Protein AF-A0A3M4YU22-F1 (afdb_monomer_lite)

Secondary structure (DSSP, 8-state):
------------EE-GGGT--SS-TTTTTTS-HHHHHHHHHHHT--EEE--TTS-SSHHHHHHHHGGGT-EEEE------TTTS-HHHHHHHHHHHHHHHHHHB--S----

Radius of gyration: 16.85 Å; chains: 1; bounding box: 40×56×39 Å

Sequence (111 aa):
MPVSISTPRIRIGINPISWSNDDLPALGGETPLSTALSEGKAIGYEGFELNGKFPKDAKGVGDVLRPYDLALVSGWYSSHLARRSVAEEIEAITPACAIARREWRFGTGVR

Organism: Pseudomonas savastanoi pv. glycinea (NCBI:txid318)

InterPro domains:
  IPR036237 Xylose isomerase-like superfamily [SSF51658] (10-101)

Foldseek 3Di:
DDDPPPDPDDAAEEELVVQADPVDRVRNVVPAPVNSLQVCLVVPHQAYEDDPRFDLAQVRNCVSNVVSNHAHDYYDDDFDVVPDPPVVRCVVCVSVVNNCVPGVPPDDDDD

Structure (mmCIF, N/CA/C/O backbone):
data_AF-A0A3M4YU22-F1
#
_entry.id   AF-A0A3M4YU22-F1
#
loop_
_atom_site.group_PDB
_atom_site.id
_atom_site.type_symbol
_atom_site.label_atom_id
_atom_site.label_alt_id
_atom_site.label_comp_id
_atom_site.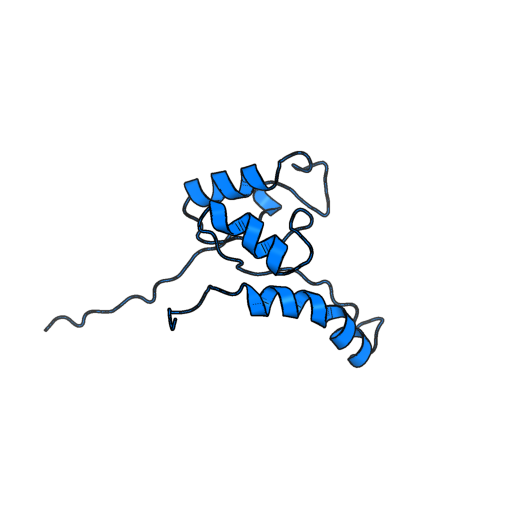label_asym_id
_atom_site.label_entity_id
_atom_site.label_seq_id
_atom_site.pdbx_PDB_ins_code
_atom_site.Cartn_x
_atom_site.Cartn_y
_atom_site.Cartn_z
_atom_site.occupancy
_atom_site.B_iso_or_equiv
_atom_site.auth_seq_id
_atom_site.auth_comp_id
_atom_site.auth_asym_id
_atom_site.auth_atom_id
_atom_site.pdbx_PDB_model_num
ATOM 1 N N . MET A 1 1 ? -23.860 -39.605 5.922 1.00 48.16 1 MET A N 1
ATOM 2 C CA . MET A 1 1 ? -22.896 -38.673 6.544 1.00 48.16 1 MET A CA 1
ATOM 3 C C . MET A 1 1 ? -22.903 -37.391 5.725 1.00 48.16 1 MET A C 1
ATOM 5 O O . MET A 1 1 ? -22.686 -37.513 4.524 1.00 48.16 1 MET A O 1
ATOM 9 N N . PRO A 1 2 ? -23.216 -36.206 6.279 1.00 61.44 2 PRO A N 1
ATOM 10 C CA . PRO A 1 2 ? -23.089 -34.977 5.509 1.00 61.44 2 PRO A CA 1
ATOM 11 C C . PRO A 1 2 ? -21.600 -34.690 5.286 1.00 61.44 2 PRO A C 1
ATOM 13 O O . PRO A 1 2 ? -20.794 -34.780 6.211 1.00 61.44 2 PRO A O 1
ATOM 16 N N . VAL A 1 3 ? -21.233 -34.391 4.044 1.00 57.88 3 VAL A N 1
ATOM 17 C CA . VAL A 1 3 ? -19.887 -33.932 3.698 1.00 57.88 3 VAL A CA 1
ATOM 18 C C . VAL A 1 3 ? -19.752 -32.506 4.227 1.00 57.88 3 VAL A C 1
ATOM 20 O O . VAL A 1 3 ? -20.460 -31.609 3.776 1.00 57.88 3 VAL A O 1
ATOM 23 N N . SER A 1 4 ? -18.875 -32.296 5.208 1.00 64.12 4 SER A N 1
ATOM 24 C CA . SER A 1 4 ? -18.523 -30.954 5.676 1.00 64.12 4 SER A CA 1
ATOM 25 C C . SER A 1 4 ? -17.683 -30.269 4.602 1.00 64.12 4 SER A C 1
ATOM 27 O O . SER A 1 4 ? -16.483 -30.519 4.494 1.00 64.12 4 SER A O 1
ATOM 29 N N . ILE A 1 5 ? -18.305 -29.412 3.795 1.00 60.44 5 ILE A N 1
ATOM 30 C CA . ILE A 1 5 ? -17.576 -28.532 2.882 1.00 60.44 5 ILE A CA 1
ATOM 31 C C . ILE A 1 5 ? -16.942 -27.435 3.739 1.00 60.44 5 ILE A C 1
ATOM 33 O O . ILE A 1 5 ? -17.612 -26.511 4.192 1.00 60.44 5 ILE A O 1
ATOM 37 N N . SER A 1 6 ? -15.640 -27.555 3.993 1.00 66.06 6 SER A N 1
ATOM 38 C CA . SER A 1 6 ? -14.838 -26.447 4.510 1.00 66.06 6 SER A CA 1
ATOM 39 C C . SER A 1 6 ? -14.727 -25.400 3.405 1.00 66.06 6 SER A C 1
ATOM 41 O O . SER A 1 6 ? -13.841 -25.500 2.556 1.00 66.06 6 SER A O 1
ATOM 43 N N . THR A 1 7 ? -15.607 -24.401 3.391 1.00 61.25 7 THR A N 1
ATOM 44 C CA . THR A 1 7 ? -15.439 -23.246 2.504 1.00 61.25 7 THR A CA 1
ATOM 45 C C . THR A 1 7 ? -14.067 -22.620 2.781 1.00 61.25 7 THR A C 1
A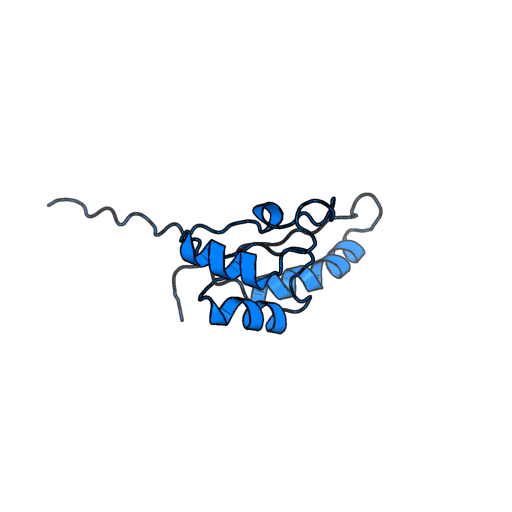TOM 47 O O . THR A 1 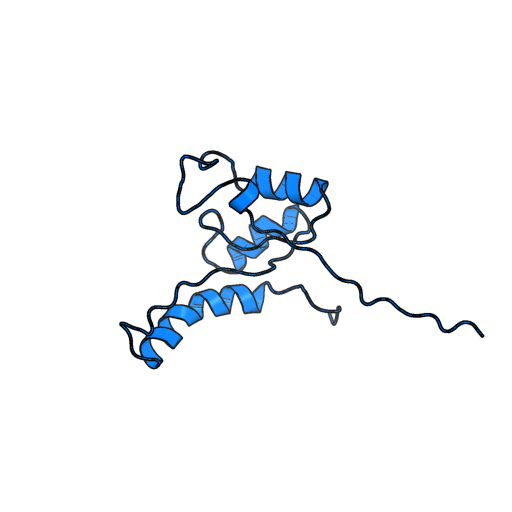7 ? -13.780 -22.305 3.942 1.00 61.25 7 THR A O 1
ATOM 50 N N . PRO A 1 8 ? -13.184 -22.467 1.775 1.00 61.75 8 PRO A N 1
ATOM 51 C CA . PRO A 1 8 ? -11.903 -21.817 1.995 1.00 61.75 8 PRO A CA 1
ATOM 52 C C . PRO A 1 8 ? -12.146 -20.414 2.550 1.00 61.75 8 PRO A C 1
ATOM 54 O O . PRO A 1 8 ? -13.006 -19.680 2.064 1.00 61.75 8 PRO A O 1
ATOM 57 N N . ARG A 1 9 ? -11.414 -20.063 3.611 1.00 79.62 9 ARG A N 1
ATOM 58 C CA . ARG A 1 9 ? -11.548 -18.771 4.287 1.00 79.62 9 ARG A CA 1
ATOM 59 C C . ARG A 1 9 ? -11.002 -17.681 3.363 1.00 79.62 9 ARG A C 1
ATOM 61 O O . ARG A 1 9 ? -9.796 -17.446 3.333 1.00 79.62 9 ARG A O 1
ATOM 68 N N . ILE A 1 10 ? -11.886 -17.073 2.576 1.00 84.81 10 ILE A N 1
ATOM 69 C CA . ILE A 1 10 ? -11.559 -15.905 1.757 1.00 84.81 10 ILE A CA 1
ATOM 70 C C . ILE A 1 10 ? -11.348 -14.735 2.708 1.00 84.81 10 ILE A C 1
ATOM 72 O O . ILE A 1 10 ? -12.187 -14.479 3.568 1.00 84.81 10 ILE A O 1
ATOM 76 N N . ARG A 1 11 ? -10.223 -14.046 2.541 1.00 88.31 11 ARG A N 1
ATOM 77 C CA . ARG A 1 11 ? -9.922 -12.807 3.248 1.00 88.31 11 ARG A CA 1
ATOM 78 C C . ARG A 1 11 ? -10.138 -11.641 2.298 1.00 88.31 11 ARG A C 1
ATOM 80 O O . ARG A 1 11 ? -9.742 -11.734 1.135 1.00 88.31 11 ARG A O 1
ATOM 87 N N . ILE A 1 12 ? -10.749 -10.561 2.775 1.00 92.88 12 ILE A N 1
ATOM 88 C CA . ILE A 1 12 ? -11.076 -9.397 1.941 1.00 92.88 12 ILE A CA 1
ATOM 89 C C . ILE A 1 12 ? -10.207 -8.211 2.352 1.00 92.88 12 ILE A C 1
ATOM 91 O O . ILE A 1 12 ? -10.203 -7.796 3.511 1.00 92.88 12 ILE A O 1
ATOM 95 N N . GLY A 1 13 ? -9.461 -7.680 1.388 1.00 94.75 13 GLY A N 1
ATOM 96 C CA . GLY A 1 13 ? -8.683 -6.454 1.518 1.00 94.75 13 GLY A CA 1
ATOM 97 C C . GLY A 1 13 ? -9.291 -5.306 0.718 1.00 94.75 13 GLY A C 1
ATOM 98 O O . GLY A 1 13 ? -10.173 -5.533 -0.110 1.00 94.75 13 GLY A O 1
ATOM 99 N N . ILE A 1 14 ? -8.805 -4.086 0.945 1.00 97.12 14 ILE A N 1
ATOM 100 C CA . ILE A 1 14 ? -9.314 -2.883 0.276 1.00 97.12 14 ILE A CA 1
ATOM 101 C C . ILE A 1 14 ? -8.187 -1.965 -0.199 1.00 97.12 14 ILE A C 1
ATOM 103 O O . ILE A 1 14 ? -7.131 -1.869 0.428 1.00 97.12 14 ILE A O 1
ATOM 107 N N . ASN A 1 15 ? -8.424 -1.255 -1.301 1.00 96.00 15 ASN A N 1
ATOM 108 C CA . ASN A 1 15 ? -7.553 -0.170 -1.728 1.00 96.00 15 ASN A CA 1
ATOM 109 C C . ASN A 1 15 ? -7.927 1.141 -0.996 1.00 96.00 15 ASN A C 1
ATOM 111 O O . ASN A 1 15 ? -9.105 1.524 -0.994 1.00 96.00 15 ASN A O 1
ATOM 115 N N . PRO A 1 16 ? -6.956 1.857 -0.394 1.00 96.31 16 PRO A N 1
ATOM 116 C CA . PRO A 1 16 ? -7.205 3.103 0.338 1.00 96.31 16 PRO 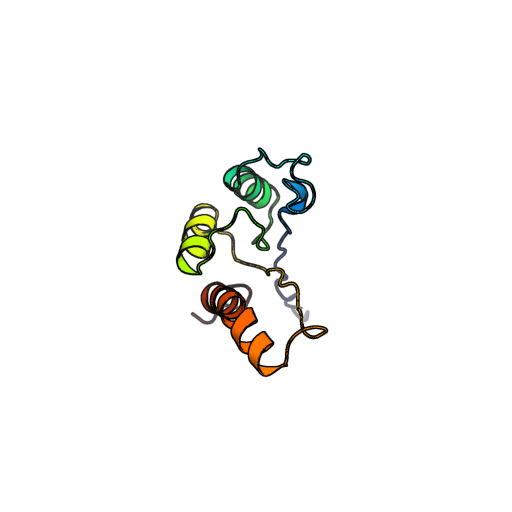A CA 1
ATOM 117 C C . PRO A 1 16 ? -7.648 4.286 -0.544 1.00 96.31 16 PRO A C 1
ATOM 119 O O . PRO A 1 16 ? -7.978 5.341 -0.003 1.00 96.31 16 PRO A O 1
ATOM 122 N N . ILE A 1 17 ? -7.726 4.133 -1.872 1.00 96.62 17 ILE A N 1
ATOM 123 C CA . ILE A 1 17 ? -8.244 5.145 -2.809 1.00 96.62 17 ILE A CA 1
ATOM 124 C C . ILE A 1 17 ? -9.659 5.621 -2.459 1.00 96.62 17 ILE A C 1
ATOM 126 O O . ILE A 1 17 ? -10.022 6.751 -2.772 1.00 96.62 17 ILE A O 1
ATOM 130 N N . SER A 1 18 ? -10.431 4.793 -1.746 1.00 94.81 18 SER A N 1
ATOM 131 C CA . SER A 1 18 ? -11.758 5.156 -1.226 1.00 94.81 18 SER A CA 1
ATOM 132 C C . SER A 1 18 ? -11.715 6.294 -0.190 1.00 94.81 18 SER A C 1
ATOM 134 O O . SER A 1 18 ? -12.725 6.958 0.017 1.00 94.81 18 SER A O 1
ATOM 136 N N . TRP A 1 19 ? -10.559 6.533 0.442 1.00 98.00 19 TRP A N 1
ATOM 137 C CA . TRP A 1 19 ? -10.330 7.605 1.422 1.00 98.00 19 TRP A CA 1
ATOM 138 C C . TRP A 1 19 ? -9.452 8.736 0.892 1.00 98.00 19 TRP A C 1
ATOM 140 O O . TRP A 1 19 ? -9.595 9.878 1.332 1.00 98.00 19 TRP A O 1
ATOM 150 N N . SER A 1 20 ? -8.510 8.424 -0.001 1.00 97.44 20 SER A N 1
ATOM 151 C CA . SER A 1 20 ? -7.614 9.420 -0.585 1.00 97.44 20 SER A CA 1
ATOM 152 C C . SER A 1 20 ? -7.026 8.971 -1.911 1.00 97.44 20 SER A C 1
ATOM 154 O O . SER A 1 20 ? -6.469 7.876 -1.989 1.00 97.44 20 SER A O 1
ATOM 156 N N . ASN A 1 21 ? -7.072 9.843 -2.913 1.00 97.38 21 ASN A N 1
ATOM 157 C CA . ASN A 1 21 ? -6.560 9.567 -4.249 1.00 97.38 21 ASN A CA 1
ATOM 158 C C . ASN A 1 21 ? -5.157 10.170 -4.452 1.00 97.38 21 ASN A C 1
ATOM 160 O O . ASN A 1 21 ? -4.975 11.375 -4.282 1.00 97.38 21 ASN A O 1
ATOM 164 N N . ASP A 1 22 ? -4.180 9.338 -4.827 1.00 95.19 22 ASP A N 1
ATOM 165 C CA . ASP A 1 22 ? -2.794 9.776 -5.055 1.00 95.19 22 ASP A CA 1
ATOM 166 C C . ASP A 1 22 ? -2.637 10.610 -6.341 1.00 95.19 22 ASP A C 1
ATOM 168 O O . ASP A 1 22 ? -1.830 11.539 -6.371 1.00 95.19 22 ASP A O 1
ATOM 172 N N . ASP A 1 23 ? -3.416 10.311 -7.386 1.00 95.62 23 ASP A N 1
ATOM 173 C CA . ASP A 1 23 ? -3.372 11.025 -8.670 1.00 95.62 23 ASP A CA 1
ATOM 174 C C . ASP A 1 23 ? -4.115 12.368 -8.608 1.00 95.62 23 ASP A C 1
ATOM 176 O O . ASP A 1 23 ? -3.758 13.320 -9.305 1.00 95.62 23 ASP A O 1
ATOM 180 N N . LEU A 1 24 ? -5.145 12.467 -7.758 1.00 96.12 24 LEU A N 1
ATOM 181 C CA . LEU A 1 2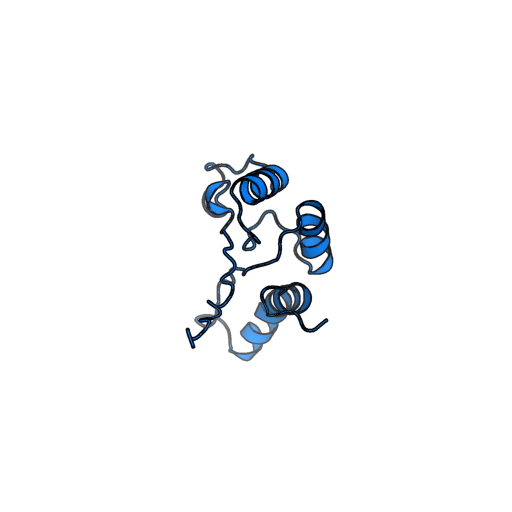4 ? -5.921 13.687 -7.536 1.00 96.12 24 LEU A CA 1
ATOM 182 C C . LEU A 1 24 ? -6.018 14.024 -6.035 1.00 96.12 24 LEU A C 1
ATOM 184 O O . LEU A 1 24 ? -7.057 13.776 -5.419 1.00 96.12 24 LEU A O 1
ATOM 188 N N . PRO A 1 25 ? -4.985 14.664 -5.446 1.00 94.88 25 PRO A N 1
ATOM 189 C CA . PRO A 1 25 ? -4.901 14.908 -4.000 1.00 94.88 25 PRO A CA 1
ATOM 190 C C . PRO A 1 25 ? -6.044 15.742 -3.409 1.00 94.88 25 PRO A C 1
ATOM 192 O O . PRO A 1 25 ? -6.329 15.645 -2.218 1.00 94.88 25 PRO A O 1
ATOM 195 N N . ALA A 1 26 ? -6.742 16.540 -4.223 1.00 97.25 26 ALA A N 1
ATOM 196 C CA . ALA A 1 26 ? -7.941 17.258 -3.785 1.00 97.25 26 ALA A CA 1
ATOM 197 C C . ALA A 1 26 ? -9.056 16.309 -3.296 1.00 97.25 26 ALA A C 1
ATOM 199 O O . ALA A 1 26 ? -9.904 16.706 -2.498 1.00 97.25 26 ALA A O 1
ATOM 200 N N . LEU A 1 27 ? -9.047 15.046 -3.737 1.00 97.31 27 LEU A N 1
ATOM 201 C CA . LEU A 1 27 ? -9.952 14.001 -3.271 1.00 97.31 27 LEU A CA 1
ATOM 202 C C . LEU A 1 27 ? -9.349 13.279 -2.059 1.00 97.31 27 LEU A C 1
ATOM 204 O O . LEU A 1 27 ? -8.719 12.228 -2.184 1.00 97.31 27 LEU A O 1
ATOM 208 N N . GLY A 1 28 ? -9.545 13.856 -0.872 1.00 97.12 28 GLY A N 1
ATOM 209 C CA . GLY A 1 28 ? -9.191 13.213 0.398 1.00 97.12 28 GLY A CA 1
ATOM 210 C C . GLY A 1 28 ? -7.694 13.203 0.730 1.00 97.12 28 GLY A C 1
ATOM 211 O O . GLY A 1 28 ? -7.254 12.436 1.586 1.00 97.12 28 GLY A O 1
ATOM 212 N N . GLY A 1 29 ? -6.879 14.045 0.087 1.00 96.62 29 GLY A N 1
ATOM 213 C CA . GLY A 1 29 ? -5.448 14.184 0.389 1.00 96.62 29 GLY A CA 1
ATOM 214 C C . GLY A 1 29 ? -5.169 14.446 1.871 1.00 96.62 29 GLY A C 1
ATOM 215 O O . GLY A 1 29 ? -4.292 13.799 2.439 1.00 96.62 29 GLY A O 1
ATOM 216 N N . GLU A 1 30 ? -6.003 15.256 2.522 1.00 97.44 30 GLU A N 1
ATOM 217 C CA . GLU A 1 30 ? -5.904 15.571 3.954 1.00 97.44 30 GLU A CA 1
ATOM 218 C C . GLU A 1 30 ? -6.316 14.414 4.880 1.00 97.44 30 GLU A C 1
ATOM 220 O O . GLU A 1 30 ? -6.002 14.442 6.067 1.00 97.44 30 GLU A O 1
ATOM 225 N N . THR A 1 31 ? -6.998 13.378 4.370 1.00 98.12 31 THR A N 1
ATOM 226 C CA . THR A 1 31 ? -7.435 12.227 5.175 1.00 98.12 31 THR A CA 1
ATOM 227 C C . THR A 1 31 ? -6.215 11.450 5.681 1.00 98.12 31 THR A C 1
ATOM 229 O O . THR A 1 31 ? -5.495 10.863 4.870 1.00 98.12 31 THR A O 1
ATOM 232 N N . PRO A 1 32 ? -5.941 11.378 6.993 1.00 97.94 32 PRO A N 1
ATOM 233 C CA . PRO A 1 32 ? -4.773 10.659 7.491 1.00 97.94 32 PRO A CA 1
ATOM 234 C C . PRO A 1 32 ? -4.849 9.159 7.181 1.00 97.94 32 PRO A C 1
ATOM 236 O O . PRO A 1 32 ? -5.929 8.568 7.197 1.00 97.94 32 PRO A O 1
ATOM 239 N N . LEU A 1 33 ? -3.696 8.507 6.985 1.00 98.00 33 LEU A N 1
ATOM 240 C CA . LEU A 1 33 ? -3.648 7.050 6.792 1.00 98.00 33 LEU A CA 1
ATOM 241 C C . LEU A 1 33 ? -4.309 6.300 7.961 1.00 98.00 33 LEU A C 1
ATOM 243 O O . LEU A 1 33 ? -5.036 5.336 7.746 1.00 98.00 33 LEU A O 1
ATOM 247 N N . SER A 1 34 ? -4.122 6.775 9.196 1.00 98.31 34 SER A N 1
ATOM 248 C CA . SER A 1 34 ? -4.742 6.184 10.388 1.00 98.31 34 SER A CA 1
ATOM 249 C C . SER A 1 34 ? -6.269 6.167 10.334 1.00 98.31 34 SER A C 1
ATOM 251 O O . SER A 1 34 ? -6.860 5.228 10.854 1.00 98.31 34 SER A O 1
ATOM 253 N N . THR A 1 35 ? -6.901 7.159 9.696 1.00 98.62 35 THR A N 1
ATOM 254 C CA . THR A 1 35 ? -8.360 7.200 9.511 1.00 98.62 35 THR A CA 1
ATOM 255 C C . THR A 1 35 ? -8.820 6.085 8.579 1.00 98.62 35 THR A C 1
ATOM 257 O O . THR A 1 35 ? -9.723 5.333 8.925 1.00 98.62 35 THR A O 1
ATOM 260 N N . ALA A 1 36 ? -8.152 5.910 7.434 1.00 98.31 36 ALA A N 1
ATOM 261 C CA . ALA A 1 36 ? -8.485 4.826 6.512 1.00 98.31 36 ALA A CA 1
ATOM 262 C C . ALA A 1 36 ? -8.317 3.447 7.177 1.00 98.31 36 ALA A C 1
ATOM 264 O O . ALA A 1 36 ? -9.183 2.585 7.047 1.00 98.31 36 ALA A O 1
ATOM 265 N N . LEU A 1 37 ? -7.234 3.246 7.937 1.00 98.44 37 LEU A N 1
ATOM 266 C CA . LEU A 1 37 ? -6.966 1.978 8.623 1.00 98.44 37 LEU A CA 1
ATOM 267 C C . LEU A 1 37 ? -7.976 1.682 9.740 1.00 98.44 37 LEU A C 1
ATOM 269 O O . LEU A 1 37 ? -8.452 0.549 9.846 1.00 98.44 37 LEU A O 1
ATOM 273 N N . SER A 1 38 ? -8.323 2.679 10.561 1.00 98.62 38 SER A N 1
ATOM 274 C CA . SER A 1 38 ? -9.291 2.502 11.648 1.00 98.62 38 SER A CA 1
ATOM 275 C C . SER A 1 38 ? -10.694 2.210 11.113 1.00 98.62 38 SER A C 1
ATOM 277 O O . SER A 1 38 ? -11.331 1.253 11.558 1.00 98.62 38 SER A O 1
ATOM 279 N N . GLU A 1 39 ? -11.155 2.970 10.118 1.00 98.62 39 GLU A N 1
ATOM 280 C CA . GLU A 1 39 ? -12.466 2.781 9.497 1.00 98.62 39 GLU A CA 1
ATOM 281 C C . GLU A 1 39 ? -12.531 1.476 8.703 1.00 98.62 39 GLU A C 1
ATOM 283 O O . GLU A 1 39 ? -13.489 0.717 8.840 1.00 98.62 39 GLU A O 1
ATOM 288 N N . GLY A 1 40 ? -11.489 1.146 7.936 1.00 98.19 40 GLY A N 1
ATOM 289 C CA . GLY A 1 40 ? -11.422 -0.112 7.196 1.00 98.19 40 GLY A CA 1
ATOM 290 C C . GLY A 1 40 ? -11.496 -1.341 8.103 1.00 98.19 40 GLY A C 1
ATOM 291 O O . GLY A 1 40 ? -12.223 -2.288 7.793 1.00 98.19 40 GLY A O 1
ATOM 292 N N . LYS A 1 41 ? -10.818 -1.311 9.260 1.00 97.75 41 LYS A N 1
ATOM 293 C CA . LYS A 1 41 ? -10.941 -2.373 10.270 1.00 97.75 41 LYS A CA 1
ATOM 294 C C . LYS A 1 41 ? -12.356 -2.444 10.844 1.00 97.75 41 LYS A C 1
ATOM 296 O O . LYS A 1 41 ? -12.878 -3.545 10.997 1.00 97.75 41 LYS A O 1
ATOM 301 N N . ALA A 1 42 ? -12.984 -1.301 11.130 1.00 98.31 42 ALA A N 1
ATOM 302 C CA . ALA A 1 42 ? -14.355 -1.248 11.643 1.00 98.31 42 ALA A CA 1
ATOM 303 C C . ALA A 1 42 ? -15.392 -1.789 10.638 1.00 98.31 42 ALA A C 1
ATOM 305 O O . ALA A 1 42 ? -16.364 -2.418 11.047 1.00 98.31 42 ALA A O 1
ATOM 306 N N . ILE A 1 43 ? -15.162 -1.598 9.333 1.00 98.06 43 ILE A N 1
ATOM 307 C CA . ILE A 1 43 ? -15.988 -2.162 8.250 1.00 98.06 43 ILE A CA 1
ATOM 308 C C . ILE A 1 43 ? -15.833 -3.691 8.153 1.00 98.06 43 ILE A C 1
ATOM 310 O O . ILE A 1 43 ? -16.756 -4.378 7.719 1.00 98.06 43 ILE A O 1
ATOM 314 N N . GLY A 1 44 ? -14.689 -4.232 8.580 1.00 96.50 44 GLY A N 1
ATOM 315 C CA . GLY A 1 44 ? -14.397 -5.667 8.555 1.00 96.50 44 GLY A CA 1
ATOM 316 C C . GLY A 1 44 ? -13.398 -6.093 7.479 1.00 96.50 44 GLY A C 1
ATOM 317 O O . GLY A 1 44 ? -13.259 -7.289 7.229 1.00 96.50 44 GLY A O 1
ATOM 318 N N . TYR A 1 45 ? -12.683 -5.152 6.853 1.00 96.88 45 TYR A N 1
ATOM 319 C CA . TYR A 1 45 ? -11.557 -5.506 5.992 1.00 96.88 45 TYR A CA 1
ATOM 320 C C . TYR A 1 45 ? -10.411 -6.099 6.815 1.00 96.88 45 TYR A C 1
ATOM 322 O O . TYR A 1 45 ? -10.131 -5.690 7.942 1.00 96.88 45 TYR A O 1
ATOM 330 N N . GLU A 1 46 ? -9.716 -7.063 6.223 1.00 95.38 46 GLU A N 1
ATOM 331 C CA . GLU A 1 46 ? -8.609 -7.787 6.854 1.00 95.38 46 GLU A CA 1
ATOM 332 C C . GLU A 1 46 ? -7.232 -7.302 6.386 1.00 95.38 46 GLU A C 1
ATOM 334 O O . GLU A 1 46 ? -6.196 -7.834 6.802 1.00 95.38 46 GLU A O 1
ATOM 339 N N . GLY A 1 47 ? -7.200 -6.304 5.506 1.00 95.56 47 GLY A N 1
ATOM 340 C CA . GLY A 1 47 ? -5.964 -5.724 5.021 1.00 95.56 47 GLY A CA 1
ATOM 341 C C . GLY A 1 47 ? -6.159 -4.591 4.026 1.00 95.56 47 GLY A C 1
ATOM 342 O O . GLY A 1 47 ? -7.271 -4.332 3.565 1.00 95.56 47 GLY A O 1
ATOM 343 N N . PHE A 1 48 ? -5.048 -3.946 3.691 1.00 96.81 48 PHE A N 1
ATOM 344 C CA . PHE A 1 48 ? -4.995 -2.818 2.769 1.00 96.81 48 PHE A CA 1
ATOM 345 C C . PHE A 1 48 ? -3.961 -3.027 1.663 1.00 96.81 48 PHE A C 1
ATOM 347 O O . PHE A 1 48 ? -2.918 -3.651 1.870 1.00 96.81 48 PHE A O 1
ATOM 354 N N . GLU A 1 49 ? -4.253 -2.475 0.491 1.00 96.00 49 GLU A N 1
ATOM 355 C CA . GLU A 1 49 ? -3.262 -2.195 -0.548 1.00 96.00 49 GLU A CA 1
ATOM 356 C C . GLU A 1 49 ? -2.434 -0.940 -0.201 1.00 96.00 49 GLU A C 1
ATOM 358 O O . GLU A 1 49 ? -2.900 -0.060 0.526 1.00 96.00 49 GLU A O 1
ATOM 363 N N . LEU A 1 50 ? -1.203 -0.848 -0.717 1.00 95.38 50 LEU A N 1
ATOM 364 C CA . LEU A 1 50 ? -0.365 0.349 -0.577 1.00 95.38 50 LEU A CA 1
ATOM 365 C C . LEU A 1 50 ? -0.882 1.526 -1.408 1.00 95.38 50 LEU A C 1
ATOM 367 O O . LEU A 1 50 ? -1.315 1.363 -2.546 1.00 95.38 50 LEU A O 1
ATOM 371 N N . ASN A 1 51 ? -0.691 2.728 -0.871 1.00 94.50 51 ASN A N 1
ATOM 372 C CA . ASN A 1 51 ? -0.744 3.990 -1.604 1.00 94.50 51 ASN A CA 1
ATOM 373 C C . ASN A 1 51 ? 0.398 4.919 -1.159 1.00 94.50 51 ASN A C 1
ATOM 375 O O . ASN A 1 51 ? 1.235 4.547 -0.330 1.00 94.50 51 ASN A O 1
ATOM 379 N N . GLY A 1 52 ? 0.414 6.144 -1.679 1.00 94.38 52 GLY A N 1
ATOM 380 C CA . GLY A 1 52 ? 1.444 7.151 -1.439 1.00 94.38 52 GLY A CA 1
ATOM 381 C C . GLY A 1 52 ? 1.613 7.580 0.021 1.00 94.38 52 GLY A C 1
ATOM 382 O O . GLY A 1 52 ? 2.635 8.181 0.351 1.00 94.38 52 GLY A O 1
ATOM 383 N N . LYS A 1 53 ? 0.661 7.253 0.906 1.00 95.81 53 LYS A N 1
ATOM 384 C CA . LYS A 1 53 ? 0.715 7.585 2.339 1.00 95.81 53 LYS A CA 1
ATOM 385 C C . LYS A 1 53 ? 1.405 6.519 3.193 1.00 95.81 53 LYS A C 1
ATOM 387 O O . LYS A 1 53 ? 1.696 6.782 4.359 1.00 95.81 53 LYS A O 1
ATOM 392 N N . PHE A 1 54 ? 1.666 5.329 2.651 1.00 96.81 54 PHE A N 1
ATOM 393 C CA . PHE A 1 54 ? 2.393 4.284 3.371 1.00 96.81 54 PHE A CA 1
ATOM 394 C C . PHE A 1 54 ? 3.908 4.555 3.404 1.00 96.81 54 PHE A C 1
ATOM 396 O O . PHE A 1 54 ? 4.459 5.167 2.484 1.00 96.81 54 PHE A O 1
ATOM 403 N N . PRO A 1 55 ? 4.622 4.053 4.431 1.00 96.31 55 PRO A N 1
ATOM 404 C CA . PRO A 1 55 ? 6.081 4.005 4.423 1.00 96.31 55 PRO A CA 1
ATOM 40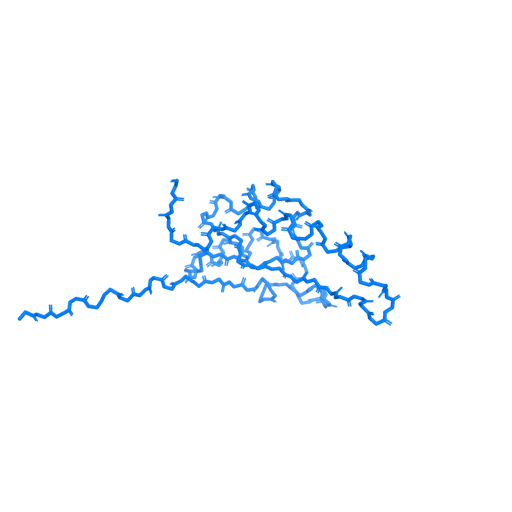5 C C . PRO A 1 55 ? 6.633 3.240 3.213 1.00 96.31 55 PRO A C 1
ATOM 407 O O . PRO A 1 55 ? 5.992 2.334 2.683 1.00 96.31 55 PRO A O 1
ATOM 410 N N . LYS A 1 56 ? 7.860 3.574 2.799 1.00 92.62 56 LYS A N 1
ATOM 411 C CA . LYS A 1 56 ? 8.509 2.989 1.609 1.00 92.62 56 LYS A CA 1
ATOM 412 C C . LYS A 1 56 ? 9.397 1.779 1.906 1.00 92.62 56 LYS A C 1
ATOM 414 O O . LYS A 1 56 ? 10.155 1.344 1.043 1.00 92.62 56 LYS A O 1
ATOM 419 N N . ASP A 1 57 ? 9.319 1.241 3.116 1.00 93.81 57 ASP A N 1
ATOM 420 C CA . ASP A 1 57 ? 10.070 0.070 3.546 1.00 93.81 57 ASP A CA 1
ATOM 421 C C . ASP A 1 57 ? 9.160 -0.930 4.271 1.00 93.81 57 ASP A C 1
ATOM 423 O O . ASP A 1 57 ? 8.152 -0.567 4.880 1.00 93.81 57 ASP A O 1
ATOM 427 N N . ALA A 1 58 ? 9.526 -2.213 4.204 1.00 91.56 58 ALA A N 1
ATOM 428 C CA . ALA A 1 58 ? 8.714 -3.303 4.741 1.00 91.56 58 ALA A CA 1
ATOM 429 C C . ALA A 1 58 ? 8.434 -3.150 6.244 1.00 91.56 58 ALA A C 1
ATOM 431 O O . ALA A 1 58 ? 7.312 -3.376 6.692 1.00 91.56 58 ALA A O 1
ATOM 432 N N . LYS A 1 59 ? 9.447 -2.731 7.016 1.00 93.62 59 LYS A N 1
ATOM 433 C CA . LYS A 1 59 ? 9.325 -2.586 8.467 1.00 93.62 59 LYS A CA 1
ATOM 434 C C . LYS A 1 59 ? 8.323 -1.484 8.804 1.00 93.62 59 LYS A C 1
ATOM 436 O O . LYS A 1 59 ? 7.447 -1.712 9.632 1.00 93.62 59 LYS A O 1
ATOM 441 N N . GLY A 1 60 ? 8.429 -0.332 8.147 1.00 96.12 60 GLY A N 1
ATOM 442 C CA . GLY A 1 60 ? 7.498 0.777 8.304 1.00 96.12 60 GLY A CA 1
ATOM 443 C C . GLY A 1 60 ? 6.065 0.376 7.961 1.00 96.12 60 GLY A C 1
ATOM 444 O O . GLY A 1 60 ? 5.161 0.628 8.752 1.00 96.12 60 GLY A O 1
ATOM 445 N N . VAL A 1 61 ? 5.847 -0.312 6.835 1.00 96.25 61 VAL A N 1
ATOM 446 C CA . VAL A 1 61 ? 4.509 -0.808 6.458 1.00 96.25 61 VAL A CA 1
ATOM 447 C C . VAL A 1 61 ? 3.945 -1.737 7.538 1.00 96.25 61 VAL A C 1
ATOM 449 O O . VAL A 1 61 ? 2.822 -1.535 8.004 1.00 96.25 61 VAL A O 1
ATOM 452 N N . GLY A 1 62 ? 4.736 -2.715 7.990 1.00 94.19 62 GLY A N 1
ATOM 453 C CA . GLY A 1 62 ? 4.328 -3.634 9.051 1.00 94.19 62 GLY A CA 1
ATOM 454 C C . GLY A 1 62 ? 4.050 -2.933 10.385 1.00 94.19 62 GLY A C 1
ATOM 455 O O . GLY A 1 62 ? 3.102 -3.293 11.080 1.00 94.19 62 GLY A O 1
ATOM 456 N N . ASP A 1 63 ? 4.844 -1.925 10.756 1.00 96.38 63 ASP A N 1
ATOM 457 C CA . ASP A 1 63 ? 4.660 -1.142 11.985 1.00 96.38 63 ASP A CA 1
ATOM 458 C C . ASP A 1 63 ? 3.358 -0.329 11.972 1.00 96.38 63 ASP A C 1
ATOM 460 O O . ASP A 1 63 ? 2.706 -0.222 13.009 1.00 96.38 63 ASP A O 1
ATOM 464 N N . VAL A 1 64 ? 2.950 0.199 10.815 1.00 97.38 64 VAL A N 1
ATOM 465 C CA . VAL A 1 64 ? 1.729 1.011 10.686 1.00 97.38 64 VAL A CA 1
ATOM 466 C C . VAL A 1 64 ? 0.461 0.150 10.650 1.00 97.38 64 VAL A C 1
ATOM 468 O O . VAL A 1 64 ? -0.573 0.561 11.174 1.00 97.38 64 VAL A O 1
ATOM 471 N N . LEU A 1 65 ? 0.527 -1.057 10.080 1.00 96.75 65 LEU A N 1
ATOM 472 C CA . LEU A 1 65 ? -0.619 -1.972 9.984 1.00 96.75 65 LEU A CA 1
ATOM 473 C C . LEU A 1 65 ? -0.895 -2.746 11.284 1.00 96.75 65 LEU A C 1
ATOM 475 O O . LEU A 1 65 ? -2.051 -3.011 11.621 1.00 96.75 65 LEU A O 1
ATOM 479 N N . ARG A 1 66 ? 0.156 -3.100 12.035 1.00 95.81 66 ARG A N 1
ATOM 480 C CA . ARG A 1 66 ? 0.076 -3.955 13.233 1.00 95.81 66 ARG A CA 1
ATOM 481 C C . ARG A 1 66 ? -0.910 -3.473 14.311 1.00 95.81 66 ARG A C 1
ATOM 483 O O . ARG A 1 66 ? -1.618 -4.332 14.831 1.00 95.81 66 ARG A O 1
ATOM 490 N N . PRO A 1 67 ? -1.014 -2.171 14.650 1.00 97.56 67 PRO A N 1
ATOM 491 C CA . PRO A 1 67 ? -1.955 -1.695 15.669 1.00 97.56 67 PRO A CA 1
ATOM 492 C C . PRO A 1 67 ? -3.427 -1.972 15.341 1.00 97.56 67 PRO A C 1
ATOM 494 O O . PRO A 1 67 ? -4.249 -2.030 16.249 1.00 97.56 67 PRO A O 1
ATOM 497 N N . TYR A 1 68 ? -3.753 -2.158 14.060 1.00 97.12 68 TYR A N 1
ATOM 498 C CA . TYR A 1 68 ? -5.114 -2.396 13.577 1.00 97.12 68 TYR A CA 1
ATOM 499 C C . TYR A 1 68 ? -5.402 -3.877 13.304 1.00 97.12 68 TYR A C 1
ATOM 501 O O . TYR A 1 68 ? -6.521 -4.213 12.917 1.00 97.12 68 TYR A O 1
ATOM 509 N N . ASP A 1 69 ? -4.412 -4.764 13.480 1.00 94.94 69 ASP A N 1
ATOM 510 C CA . ASP A 1 69 ? -4.510 -6.173 13.080 1.00 94.94 69 ASP A CA 1
ATOM 511 C C . ASP A 1 69 ? -4.972 -6.302 11.610 1.00 94.94 69 ASP A C 1
ATOM 513 O O . ASP A 1 69 ? -5.959 -6.965 11.279 1.00 94.94 69 ASP A O 1
ATOM 517 N N . LEU A 1 70 ? -4.287 -5.563 10.733 1.00 95.19 70 LEU A N 1
ATOM 518 C CA . LEU A 1 70 ? -4.481 -5.557 9.283 1.00 95.19 70 LEU A CA 1
ATOM 519 C C . LEU A 1 70 ? -3.239 -6.132 8.599 1.00 95.19 70 LEU A C 1
ATOM 521 O O . LEU A 1 70 ? -2.118 -5.991 9.089 1.00 95.19 70 LEU A O 1
ATOM 525 N N . ALA A 1 71 ? -3.427 -6.777 7.451 1.00 93.88 71 ALA A N 1
ATOM 526 C CA . ALA A 1 71 ? -2.327 -7.270 6.627 1.00 93.88 71 ALA A CA 1
ATOM 527 C C . ALA A 1 71 ? -2.114 -6.409 5.374 1.00 93.88 71 ALA A C 1
ATOM 529 O O . ALA A 1 71 ? -3.026 -5.732 4.900 1.00 93.88 71 ALA A O 1
ATOM 530 N N . LEU A 1 72 ? -0.906 -6.473 4.816 1.00 94.38 72 LEU A N 1
ATOM 531 C CA . LEU A 1 72 ? -0.641 -5.964 3.476 1.00 94.38 72 LEU A CA 1
ATOM 532 C C . LEU A 1 72 ? -1.265 -6.918 2.446 1.00 94.38 72 LEU A C 1
ATOM 534 O O . LEU A 1 72 ? -1.010 -8.124 2.495 1.00 94.38 72 LEU A O 1
ATOM 538 N N . VAL A 1 73 ? -2.077 -6.376 1.537 1.00 92.56 73 VAL A N 1
ATOM 539 C CA . VAL A 1 73 ? -2.858 -7.142 0.545 1.00 92.56 73 VAL A CA 1
ATOM 540 C C . VAL A 1 73 ? -2.231 -7.093 -0.838 1.00 92.56 73 VAL A C 1
ATOM 542 O O . VAL A 1 73 ? -2.226 -8.099 -1.532 1.00 92.56 73 VAL A O 1
ATOM 545 N N . SER A 1 74 ? -1.744 -5.931 -1.262 1.00 92.38 74 SER A N 1
ATOM 546 C CA . SER A 1 74 ? -1.144 -5.713 -2.582 1.00 92.38 74 SER A CA 1
ATOM 547 C C . SER A 1 74 ? -0.461 -4.342 -2.630 1.00 92.38 74 SER A C 1
ATOM 549 O O . SER A 1 74 ? -0.425 -3.612 -1.636 1.00 92.38 74 SER A O 1
ATOM 551 N N . GLY A 1 75 ? 0.109 -3.991 -3.778 1.00 92.62 75 GLY A N 1
ATOM 552 C CA . GLY A 1 75 ? 0.651 -2.668 -4.055 1.00 92.62 75 GLY A CA 1
ATOM 553 C C . GLY A 1 75 ? 0.760 -2.446 -5.557 1.00 92.62 75 GLY A C 1
ATOM 554 O O . GLY A 1 75 ? 0.934 -3.399 -6.321 1.00 92.62 75 GLY A O 1
ATOM 555 N N . TRP A 1 76 ? 0.695 -1.182 -5.967 1.00 93.44 76 TRP A N 1
ATOM 556 C CA . TRP A 1 76 ? 0.833 -0.785 -7.361 1.00 93.44 76 TRP A CA 1
ATOM 557 C C . TRP A 1 76 ? 2.292 -0.480 -7.728 1.00 93.44 76 TRP A C 1
ATOM 559 O O . TRP A 1 76 ? 3.009 0.196 -6.987 1.00 93.44 76 TRP A O 1
ATOM 569 N N . TYR A 1 77 ? 2.718 -0.934 -8.908 1.00 94.56 77 TYR A N 1
ATOM 570 C CA . TYR A 1 77 ? 3.990 -0.559 -9.524 1.00 94.56 77 TYR A CA 1
ATOM 571 C C . TYR A 1 77 ? 3.771 -0.227 -11.003 1.00 94.56 77 TYR A C 1
ATOM 573 O O . TYR A 1 77 ? 3.372 -1.086 -11.791 1.00 94.56 77 TYR A O 1
ATOM 581 N N . SER A 1 78 ? 4.054 1.019 -11.387 1.00 94.62 78 SER A N 1
ATOM 582 C CA . SER A 1 78 ? 3.994 1.459 -12.783 1.00 94.62 78 SER A CA 1
ATOM 583 C C . SER A 1 78 ? 5.243 1.005 -13.528 1.00 94.62 78 SER A C 1
ATOM 585 O O . SER A 1 78 ? 6.328 1.535 -13.295 1.00 94.62 78 SER A O 1
ATOM 587 N N . SER A 1 79 ? 5.089 0.046 -14.441 1.00 96.38 79 SER A N 1
ATOM 588 C CA . SER A 1 79 ? 6.211 -0.432 -15.243 1.00 96.38 79 SER A CA 1
ATOM 589 C C . SER A 1 79 ? 6.629 0.560 -16.333 1.00 96.38 79 SER A C 1
ATOM 591 O O . SER A 1 79 ? 5.793 1.228 -16.944 1.00 96.38 79 SER A O 1
ATOM 593 N N . HIS A 1 80 ? 7.929 0.619 -16.622 1.00 97.50 80 HIS A N 1
ATOM 594 C CA . HIS A 1 80 ? 8.511 1.433 -17.687 1.00 97.50 80 HIS A CA 1
ATOM 595 C C . HIS A 1 80 ? 9.196 0.597 -18.782 1.00 97.50 80 HIS A C 1
ATOM 597 O O . HIS A 1 80 ? 10.051 1.126 -19.489 1.00 97.50 80 HIS A O 1
ATOM 603 N N . LEU A 1 81 ? 8.791 -0.663 -18.999 1.00 97.06 81 LEU A N 1
ATOM 604 C CA . LEU A 1 81 ? 9.368 -1.553 -20.030 1.00 97.06 81 LEU A CA 1
ATOM 605 C C . LEU A 1 81 ? 9.353 -0.983 -21.459 1.00 97.06 81 LEU A C 1
ATOM 607 O O . LEU A 1 81 ? 10.196 -1.338 -22.272 1.00 97.06 81 LEU A O 1
ATOM 611 N N . ALA A 1 82 ? 8.437 -0.065 -21.779 1.00 97.62 82 ALA A N 1
ATOM 612 C CA . ALA A 1 82 ? 8.447 0.631 -23.070 1.00 97.62 82 ALA A CA 1
ATOM 613 C C . ALA A 1 82 ? 9.634 1.607 -23.236 1.00 97.62 82 ALA A C 1
ATOM 615 O O . ALA A 1 82 ? 9.885 2.092 -24.336 1.00 97.62 82 ALA A O 1
ATOM 616 N N . ARG A 1 83 ? 10.328 1.946 -22.143 1.00 97.38 83 ARG A N 1
ATOM 617 C CA . ARG A 1 83 ? 11.434 2.916 -22.088 1.00 97.38 83 ARG A CA 1
ATOM 618 C C . ARG A 1 83 ? 12.715 2.364 -21.452 1.00 97.38 83 ARG A C 1
ATOM 620 O O . ARG A 1 83 ? 13.728 3.051 -21.496 1.00 97.38 83 ARG A O 1
ATOM 627 N N . ARG A 1 84 ? 12.666 1.183 -20.834 1.00 96.81 84 ARG A N 1
ATOM 628 C CA . ARG A 1 84 ? 13.776 0.546 -20.113 1.00 96.81 84 ARG A CA 1
ATOM 629 C C . ARG A 1 84 ? 13.979 -0.875 -20.603 1.00 96.81 84 ARG A C 1
ATOM 631 O O . ARG A 1 84 ? 13.031 -1.533 -21.028 1.00 96.81 84 ARG A O 1
ATOM 638 N N . SER A 1 85 ? 15.208 -1.361 -20.496 1.00 98.31 85 SER A N 1
ATOM 639 C CA . SER A 1 85 ? 15.487 -2.782 -20.665 1.00 98.31 85 SER A CA 1
ATOM 640 C C . SER A 1 85 ? 14.837 -3.607 -19.548 1.00 98.31 85 SER A C 1
ATOM 642 O O . SER A 1 85 ? 14.542 -3.113 -18.459 1.00 98.31 85 SER A O 1
ATOM 644 N N . VAL A 1 86 ? 14.659 -4.905 -19.799 1.00 98.19 86 VAL A N 1
ATOM 645 C CA . VAL A 1 86 ? 14.152 -5.848 -18.789 1.00 98.19 86 VAL A CA 1
ATOM 646 C C . VAL A 1 86 ? 15.051 -5.881 -17.548 1.00 98.19 86 VAL A C 1
ATOM 648 O O . VAL A 1 86 ? 14.538 -5.955 -16.437 1.00 98.19 86 VAL A O 1
ATOM 651 N N . ALA A 1 87 ? 16.376 -5.798 -17.716 1.00 98.31 87 ALA A N 1
ATOM 652 C CA . ALA A 1 87 ? 17.321 -5.815 -16.599 1.00 98.31 87 ALA A CA 1
ATOM 653 C C . ALA A 1 87 ? 17.145 -4.591 -15.684 1.00 98.31 87 ALA A C 1
ATOM 655 O O . ALA A 1 87 ? 16.976 -4.751 -14.477 1.00 98.31 87 ALA A O 1
ATOM 656 N N . GLU A 1 88 ? 17.088 -3.389 -16.265 1.00 98.31 88 GLU A N 1
ATOM 657 C CA . GLU A 1 88 ? 16.840 -2.148 -15.517 1.00 98.31 88 GLU A CA 1
ATOM 658 C C . GLU A 1 88 ? 15.476 -2.167 -14.818 1.00 98.31 88 GLU A C 1
ATOM 660 O O . GLU A 1 88 ? 15.333 -1.675 -13.700 1.00 98.31 88 GLU A O 1
ATOM 665 N N . GLU A 1 89 ? 14.457 -2.747 -15.454 1.00 98.12 89 GLU A N 1
ATOM 666 C CA . GLU A 1 89 ? 13.129 -2.843 -14.856 1.00 98.12 89 GLU A CA 1
ATOM 667 C C . GLU A 1 89 ? 13.091 -3.819 -13.671 1.00 98.12 89 GLU A C 1
ATOM 669 O O . GLU A 1 89 ? 12.464 -3.528 -12.651 1.00 98.12 89 GLU A O 1
ATOM 674 N N . ILE A 1 90 ? 13.793 -4.953 -13.767 1.00 97.88 90 ILE A N 1
ATOM 675 C CA . ILE A 1 90 ? 13.940 -5.903 -12.656 1.00 97.88 90 ILE A CA 1
ATOM 676 C C . ILE A 1 90 ? 14.616 -5.219 -11.462 1.00 97.88 90 ILE A C 1
ATOM 678 O O . ILE A 1 90 ? 14.146 -5.352 -10.328 1.00 97.88 90 ILE A O 1
ATOM 682 N N . GLU A 1 91 ? 15.681 -4.453 -11.695 1.00 97.88 91 GLU A N 1
ATOM 683 C CA . GLU A 1 91 ? 16.326 -3.665 -10.640 1.00 97.88 91 GLU A CA 1
ATOM 684 C C . GLU A 1 91 ? 15.356 -2.639 -10.038 1.00 97.88 91 GLU A C 1
ATOM 686 O O . GLU A 1 91 ? 15.238 -2.535 -8.815 1.00 97.88 91 GLU A O 1
ATOM 691 N N . ALA A 1 92 ? 14.588 -1.941 -10.879 1.00 97.00 92 ALA A N 1
ATOM 692 C CA . ALA A 1 92 ? 13.653 -0.909 -10.444 1.00 97.00 92 ALA A CA 1
ATOM 693 C C . ALA A 1 92 ? 12.448 -1.449 -9.648 1.00 97.00 92 ALA A C 1
ATOM 695 O O . ALA A 1 92 ? 11.976 -0.764 -8.740 1.00 97.00 92 ALA A O 1
ATOM 696 N N . ILE A 1 93 ? 11.929 -2.645 -9.960 1.00 96.19 93 ILE A N 1
ATOM 697 C CA . ILE A 1 93 ? 10.793 -3.248 -9.233 1.00 96.19 93 ILE A CA 1
ATOM 698 C C . ILE A 1 93 ? 11.227 -3.974 -7.950 1.00 96.19 93 ILE A C 1
ATOM 700 O O . ILE A 1 93 ? 10.422 -4.151 -7.031 1.00 96.19 93 ILE A O 1
ATOM 704 N N . THR A 1 94 ? 12.502 -4.363 -7.841 1.00 95.44 94 THR A N 1
ATOM 705 C CA . THR A 1 94 ? 13.028 -5.158 -6.717 1.00 95.44 94 THR A CA 1
ATOM 706 C C . THR A 1 94 ? 12.663 -4.600 -5.328 1.00 95.44 94 THR A C 1
ATOM 708 O O . THR A 1 94 ? 12.215 -5.389 -4.488 1.00 95.44 94 THR A O 1
ATOM 711 N N . PRO A 1 95 ? 12.756 -3.282 -5.049 1.00 93.00 95 PRO A N 1
ATOM 712 C CA . PRO A 1 95 ? 12.344 -2.729 -3.757 1.00 93.00 95 PRO A CA 1
ATOM 713 C C . PRO A 1 95 ? 10.857 -2.952 -3.439 1.00 93.00 95 PRO A C 1
ATOM 715 O O . PRO A 1 95 ? 10.522 -3.340 -2.320 1.00 93.00 95 PRO A O 1
ATOM 718 N N . ALA A 1 96 ? 9.964 -2.782 -4.420 1.00 92.06 96 ALA A N 1
ATOM 719 C CA . ALA A 1 96 ? 8.530 -3.017 -4.241 1.00 92.06 96 ALA A CA 1
ATOM 720 C C . ALA A 1 96 ? 8.242 -4.502 -3.956 1.00 92.06 96 ALA A C 1
ATOM 722 O O . ALA A 1 96 ? 7.495 -4.836 -3.032 1.00 92.06 96 ALA A O 1
ATOM 723 N N . CYS A 1 97 ? 8.915 -5.409 -4.673 1.00 91.75 97 CYS A N 1
ATOM 724 C CA . CYS A 1 97 ? 8.839 -6.844 -4.398 1.00 91.75 97 CYS A CA 1
ATOM 725 C C . CYS A 1 97 ? 9.350 -7.201 -2.992 1.00 91.75 97 CYS A C 1
ATOM 727 O O . CYS A 1 97 ? 8.815 -8.116 -2.365 1.00 91.75 97 CYS A O 1
ATOM 729 N N . ALA A 1 98 ? 10.370 -6.506 -2.481 1.00 90.69 98 ALA A N 1
ATOM 730 C CA . ALA A 1 98 ? 10.908 -6.750 -1.144 1.00 90.69 98 ALA A CA 1
ATOM 731 C C . ALA A 1 98 ? 9.907 -6.396 -0.029 1.00 90.69 98 ALA A C 1
ATOM 733 O O . ALA A 1 98 ? 9.826 -7.132 0.958 1.00 90.69 98 ALA A O 1
ATOM 734 N N . ILE A 1 99 ? 9.119 -5.325 -0.201 1.00 90.38 99 ILE A N 1
ATOM 735 C CA . ILE A 1 99 ? 8.020 -4.964 0.712 1.00 90.38 99 ILE A CA 1
ATOM 736 C C . ILE A 1 99 ? 6.966 -6.072 0.721 1.00 90.38 99 ILE A C 1
ATOM 738 O O . ILE A 1 99 ? 6.652 -6.619 1.779 1.00 90.38 99 ILE A O 1
ATOM 742 N N . ALA A 1 100 ? 6.485 -6.460 -0.465 1.00 84.81 100 ALA A N 1
ATOM 743 C CA . ALA A 1 100 ? 5.468 -7.498 -0.601 1.00 84.81 100 ALA A CA 1
ATOM 744 C C . ALA A 1 100 ? 5.919 -8.828 0.027 1.00 84.81 100 ALA A C 1
ATOM 746 O O . ALA A 1 100 ? 5.176 -9.429 0.793 1.00 84.81 100 ALA A O 1
ATOM 747 N N . ARG A 1 101 ? 7.159 -9.270 -0.218 1.00 79.31 101 ARG A N 1
ATOM 748 C CA . ARG A 1 101 ? 7.671 -10.557 0.287 1.00 79.31 101 ARG A CA 1
ATOM 749 C C . ARG A 1 101 ? 7.717 -10.669 1.812 1.00 79.31 101 ARG A C 1
ATOM 751 O O . ARG A 1 101 ? 7.545 -11.770 2.323 1.00 79.31 101 ARG A O 1
ATOM 758 N N . ARG A 1 102 ? 8.005 -9.582 2.534 1.00 72.44 102 ARG A N 1
ATOM 759 C CA . ARG A 1 102 ? 8.157 -9.622 4.001 1.00 72.44 102 ARG A CA 1
ATOM 760 C C . ARG A 1 102 ? 6.831 -9.509 4.742 1.00 72.44 102 ARG A C 1
ATOM 762 O O . ARG A 1 102 ? 6.677 -10.131 5.788 1.00 72.44 102 ARG A O 1
ATOM 769 N N . GLU A 1 103 ? 5.887 -8.750 4.194 1.00 64.50 103 GLU A N 1
ATOM 770 C CA . GLU A 1 103 ? 4.628 -8.436 4.879 1.00 64.50 103 GLU A CA 1
ATOM 771 C C . GLU A 1 103 ? 3.413 -9.197 4.328 1.00 64.50 103 GLU A C 1
ATOM 773 O O . GLU A 1 103 ? 2.313 -9.070 4.872 1.00 64.50 103 GLU A O 1
ATOM 778 N N . TRP A 1 104 ? 3.585 -10.028 3.291 1.00 59.62 104 TRP A N 1
ATOM 779 C CA . TRP A 1 104 ? 2.507 -10.871 2.778 1.00 59.62 104 TRP A CA 1
ATOM 780 C C . TRP A 1 104 ? 2.060 -11.895 3.824 1.00 59.62 104 TRP A C 1
ATOM 782 O O . TRP A 1 104 ? 2.675 -12.942 4.025 1.00 59.62 104 TRP A O 1
ATOM 792 N N . ARG A 1 105 ? 0.942 -11.597 4.485 1.00 63.56 105 ARG A N 1
ATOM 793 C CA . ARG A 1 105 ? 0.311 -12.467 5.492 1.00 63.56 105 ARG A CA 1
ATOM 794 C C . ARG A 1 105 ? -1.007 -13.068 5.005 1.00 63.56 105 ARG A C 1
ATOM 796 O O . ARG A 1 105 ? -1.720 -13.691 5.787 1.00 63.56 105 ARG A O 1
ATOM 803 N N . PHE A 1 106 ? -1.354 -12.887 3.730 1.00 58.22 106 PHE A N 1
ATOM 804 C CA . PHE A 1 106 ? -2.523 -13.482 3.077 1.00 58.22 106 PHE A CA 1
ATOM 805 C C . PHE A 1 106 ? -2.199 -14.913 2.607 1.00 58.22 106 PHE A C 1
ATOM 807 O O . PHE A 1 106 ? -1.994 -15.185 1.429 1.00 58.22 106 PHE A O 1
ATOM 814 N N . GLY A 1 107 ? -2.096 -15.846 3.553 1.00 52.28 107 GLY A N 1
ATOM 815 C CA . GLY A 1 107 ? -1.864 -17.264 3.277 1.00 52.28 107 GLY A CA 1
ATOM 816 C C . GLY A 1 107 ? -2.187 -18.116 4.498 1.00 52.28 107 GLY A C 1
ATOM 817 O O . GLY A 1 107 ? -1.984 -17.678 5.630 1.00 52.28 107 GLY A O 1
ATOM 818 N N . THR A 1 108 ? -2.753 -19.303 4.269 1.00 50.19 108 THR A N 1
ATOM 819 C CA . THR A 1 108 ? -3.126 -20.275 5.307 1.00 50.19 108 THR A CA 1
ATOM 820 C C . THR A 1 108 ? -1.961 -20.492 6.259 1.00 50.19 108 THR A C 1
ATOM 822 O O . THR A 1 108 ? -0.888 -20.896 5.819 1.00 50.19 108 THR A O 1
ATOM 825 N N . GLY A 1 109 ? -2.178 -20.197 7.541 1.00 49.00 109 GLY A N 1
ATOM 826 C CA . GLY A 1 109 ? -1.150 -20.258 8.567 1.00 49.00 109 GLY A CA 1
ATOM 827 C C . GLY A 1 109 ? -0.339 -21.547 8.509 1.00 49.00 109 GLY A C 1
ATOM 828 O O . GLY A 1 109 ? -0.812 -22.606 8.905 1.00 49.00 109 GLY A O 1
ATOM 829 N N . VAL A 1 110 ? 0.905 -21.413 8.080 1.00 35.00 110 VAL A N 1
ATOM 830 C CA . VAL A 1 110 ? 2.007 -22.183 8.633 1.00 35.00 110 VAL A CA 1
ATOM 831 C C . VAL A 1 110 ? 2.865 -21.127 9.311 1.00 35.00 110 VAL A C 1
ATOM 833 O O . VAL A 1 110 ? 3.450 -20.270 8.650 1.00 35.00 110 VAL A O 1
ATOM 836 N N . ARG A 1 111 ? 2.763 -21.099 10.640 1.00 40.97 111 ARG A N 1
ATOM 837 C CA . ARG A 1 111 ? 3.759 -20.444 11.484 1.00 40.97 111 ARG A CA 1
ATOM 838 C C . ARG A 1 111 ? 5.057 -21.227 11.397 1.00 40.97 111 ARG A C 1
ATOM 840 O O . ARG A 1 111 ? 4.951 -22.472 11.334 1.00 40.97 111 ARG A O 1
#

pLDDT: mean 89.14, std 14.95, range [35.0, 98.62]